Protein AF-A0A5Q0JTI7-F1 (afdb_monomer_lite)

Foldseek 3Di:
DDDPCQVVPADPPGSDDDDDQDPCNVVVVVVVCCCPDPVNVVVVVVCCLQAWDDLCCCVPPVVLVDDPDPDPVVNVVVSVVVGVVVNVVSNVVVVPPDPPDPVVVVVVD

Secondary structure (DSSP, 8-state):
---TTHHHHS-SS-SS------TTHHHHHHHHHHHHSHHHHHHHHHHHHHT---HHHHHHHSSTT----SSHHHHHHHHHHHHHHHHHHHHHHHHT---SSHHHHHTT-

pLDDT: mean 80.87, std 12.33, range [40.19, 95.56]

Structure (mmCIF, N/CA/C/O backbone):
data_AF-A0A5Q0JTI7-F1
#
_entry.id   AF-A0A5Q0JTI7-F1
#
loop_
_atom_site.group_PDB
_atom_site.id
_atom_site.type_symbol
_atom_site.label_atom_id
_atom_site.label_alt_id
_atom_site.label_comp_id
_atom_site.label_asym_id
_atom_site.label_entity_id
_atom_site.label_seq_id
_atom_site.pdbx_PDB_ins_code
_atom_site.Cartn_x
_atom_site.Cartn_y
_atom_site.Cartn_z
_atom_site.occupancy
_atom_site.B_iso_or_equiv
_atom_site.auth_seq_id
_atom_site.auth_comp_id
_atom_site.auth_asym_id
_atom_site.auth_atom_id
_atom_site.pdbx_PDB_model_num
ATOM 1 N N . MET A 1 1 ? -20.198 -16.220 41.646 1.00 50.56 1 MET A N 1
ATOM 2 C CA . MET A 1 1 ? -18.767 -16.552 41.467 1.00 50.56 1 MET A CA 1
ATOM 3 C C . MET A 1 1 ? -18.186 -15.657 40.381 1.00 50.56 1 MET A C 1
ATOM 5 O O . MET A 1 1 ? -18.736 -15.624 39.288 1.00 50.56 1 MET A O 1
ATOM 9 N N . GLY A 1 2 ? -17.176 -14.844 40.704 1.00 77.44 2 GLY A N 1
ATOM 10 C CA . GLY A 1 2 ? -16.607 -13.846 39.788 1.00 77.44 2 GLY A CA 1
ATOM 11 C C . GLY A 1 2 ? -15.638 -14.450 38.767 1.00 77.44 2 GLY A C 1
ATOM 12 O O . GLY A 1 2 ? -14.948 -15.419 39.060 1.00 77.44 2 GLY A O 1
ATOM 13 N N . CYS A 1 3 ? -15.581 -13.871 37.564 1.00 78.50 3 CYS A N 1
ATOM 14 C CA . CYS A 1 3 ? -14.641 -14.278 36.519 1.00 78.50 3 CYS A CA 1
ATOM 15 C C . CYS A 1 3 ? -13.188 -13.935 36.932 1.00 78.50 3 CYS A C 1
ATOM 17 O O . CYS A 1 3 ? -12.906 -12.757 37.172 1.00 78.50 3 CYS A O 1
ATOM 19 N N . PRO A 1 4 ? -12.255 -14.906 36.976 1.00 86.00 4 PRO A N 1
ATOM 20 C CA . PRO A 1 4 ? -10.899 -14.709 37.506 1.00 86.00 4 PRO A CA 1
ATOM 21 C C . PRO A 1 4 ? -10.022 -13.762 36.671 1.00 86.00 4 PRO A C 1
ATOM 23 O O . PRO A 1 4 ? -9.056 -13.209 37.180 1.00 86.00 4 PRO A O 1
ATOM 26 N N . ILE A 1 5 ? -10.375 -13.512 35.406 1.00 86.12 5 ILE A N 1
ATOM 27 C CA . ILE A 1 5 ? -9.639 -12.605 34.507 1.00 86.12 5 ILE A CA 1
ATOM 28 C C . ILE A 1 5 ? -10.282 -11.218 34.388 1.00 86.12 5 ILE A C 1
ATOM 30 O O . ILE A 1 5 ? -9.910 -10.436 33.513 1.00 86.12 5 ILE A O 1
ATOM 34 N N . ARG A 1 6 ? -11.269 -10.893 35.233 1.00 82.50 6 ARG A N 1
ATOM 35 C CA . ARG A 1 6 ? -12.048 -9.648 35.127 1.00 82.50 6 ARG A CA 1
ATOM 36 C C . ARG A 1 6 ? -11.165 -8.397 35.159 1.00 82.50 6 ARG A C 1
ATOM 38 O O . ARG A 1 6 ? -11.383 -7.498 34.353 1.00 82.50 6 ARG A O 1
ATOM 45 N N . SER A 1 7 ? -10.166 -8.369 36.040 1.00 80.94 7 SER A N 1
ATOM 46 C CA . SER A 1 7 ? -9.227 -7.249 36.199 1.00 80.94 7 SER A CA 1
ATOM 47 C C . SER A 1 7 ? -8.299 -7.049 34.996 1.00 80.94 7 SER A C 1
ATOM 49 O O . SER A 1 7 ? -7.917 -5.920 34.716 1.00 80.94 7 SER A O 1
ATOM 51 N N . ALA A 1 8 ? -7.963 -8.120 34.269 1.00 82.69 8 ALA A N 1
ATOM 52 C CA . ALA A 1 8 ? -7.153 -8.054 33.050 1.00 82.69 8 ALA A CA 1
ATOM 53 C C . ALA A 1 8 ? -7.999 -7.793 31.789 1.00 82.69 8 ALA A C 1
ATOM 55 O O . ALA A 1 8 ? -7.517 -7.232 30.808 1.00 82.69 8 ALA A O 1
ATOM 56 N N . CYS A 1 9 ? -9.263 -8.227 31.791 1.00 79.38 9 CYS A N 1
ATOM 57 C CA . CYS A 1 9 ? -10.144 -8.166 30.628 1.00 79.38 9 CYS A CA 1
ATOM 58 C C . CYS A 1 9 ? -10.882 -6.822 30.495 1.00 79.38 9 CYS A C 1
ATOM 60 O O . CYS A 1 9 ? -11.109 -6.375 29.367 1.00 79.38 9 CYS A O 1
ATOM 62 N N . LEU A 1 10 ? -11.273 -6.193 31.610 1.00 82.62 10 LEU A N 1
ATOM 63 C CA . LEU A 1 10 ? -12.051 -4.950 31.635 1.00 82.62 10 LEU A CA 1
ATOM 64 C C . LEU A 1 10 ? -11.167 -3.741 31.958 1.00 82.62 10 LEU A C 1
ATOM 66 O O . LEU A 1 10 ? -10.276 -3.809 32.799 1.00 82.62 10 LEU A O 1
ATOM 70 N N . GLY A 1 11 ? -11.433 -2.617 31.292 1.00 77.81 11 GLY A N 1
ATOM 71 C CA . GLY A 1 11 ? -10.779 -1.345 31.601 1.00 77.81 11 GLY A CA 1
ATOM 72 C C . GLY A 1 11 ? -11.432 -0.647 32.799 1.00 77.81 11 GLY A C 1
ATOM 73 O O . GLY A 1 11 ? -12.533 -1.002 33.209 1.00 77.81 11 GLY A O 1
ATOM 74 N N . LYS A 1 12 ? -10.796 0.408 33.328 1.00 76.38 12 LYS A N 1
ATOM 75 C CA . LYS A 1 12 ? -11.340 1.197 34.456 1.00 76.38 12 LYS A CA 1
ATOM 76 C C . LYS A 1 12 ? -12.730 1.784 34.154 1.00 76.38 12 LYS A C 1
ATOM 78 O O . LYS A 1 12 ? -13.593 1.792 35.025 1.00 76.38 12 LYS A O 1
ATOM 83 N N . SER A 1 13 ? -12.943 2.232 32.916 1.00 75.44 13 SER A N 1
ATOM 84 C CA . SER A 1 13 ? -14.168 2.920 32.480 1.00 75.44 13 SER A CA 1
ATOM 85 C C . SER A 1 13 ? -15.161 2.010 31.748 1.00 75.44 13 SER A C 1
ATOM 87 O O . SER A 1 13 ? -16.359 2.258 31.778 1.00 75.44 13 SER A O 1
ATOM 89 N N . ALA A 1 14 ? -14.683 0.949 31.092 1.00 76.44 14 ALA A N 1
ATOM 90 C CA . ALA A 1 14 ? -15.516 0.015 30.338 1.00 76.44 14 ALA A CA 1
ATOM 91 C C . ALA A 1 14 ? -15.675 -1.290 31.128 1.00 76.44 14 ALA A C 1
ATOM 93 O O . ALA A 1 14 ? -14.827 -2.180 31.058 1.00 76.44 14 ALA A O 1
ATOM 94 N N . GLN A 1 15 ? -16.775 -1.386 31.878 1.00 78.88 15 GLN A N 1
ATOM 95 C CA . GLN A 1 15 ? -17.130 -2.555 32.697 1.00 78.88 15 GLN A CA 1
ATOM 96 C C . GLN A 1 15 ? -17.789 -3.690 31.890 1.00 78.88 15 GLN A C 1
ATOM 98 O O . GLN A 1 15 ? -18.130 -4.735 32.440 1.00 78.88 15 GLN A O 1
ATOM 103 N N . GLU A 1 16 ? -17.945 -3.496 30.580 1.00 79.31 16 GLU A N 1
ATOM 104 C CA . GLU A 1 16 ? -18.552 -4.437 29.643 1.00 79.31 16 GLU A CA 1
ATOM 105 C C . GLU A 1 16 ? -17.838 -4.361 28.285 1.00 79.31 16 GLU A C 1
ATOM 107 O O . GLU A 1 16 ? -17.560 -3.273 27.771 1.00 79.31 16 GLU A O 1
ATOM 112 N N . LYS A 1 17 ? -17.545 -5.521 27.680 1.00 76.12 17 LYS A N 1
ATOM 113 C CA . LYS A 1 17 ? -17.054 -5.593 26.298 1.00 76.12 17 LYS A CA 1
ATOM 114 C C . LYS A 1 17 ? -18.242 -5.631 25.346 1.00 76.12 17 LYS A C 1
ATOM 116 O O . LYS A 1 17 ? -19.026 -6.573 25.378 1.00 76.12 17 LYS A O 1
ATOM 121 N N . LYS A 1 18 ? -18.346 -4.627 24.478 1.00 78.06 18 LYS A N 1
ATOM 122 C CA . LYS A 1 18 ? -19.375 -4.555 23.433 1.00 78.06 18 LYS A CA 1
ATOM 123 C C . LYS A 1 18 ? -18.786 -5.075 22.129 1.00 78.06 18 LYS A C 1
ATOM 125 O O . LYS A 1 18 ? -17.735 -4.610 21.694 1.00 78.06 18 LYS A O 1
ATOM 130 N N . PHE A 1 19 ? -19.447 -6.058 21.530 1.00 79.50 19 PHE A N 1
ATOM 131 C CA . PHE A 1 19 ? -19.089 -6.588 20.222 1.00 79.50 19 PHE A CA 1
ATOM 132 C C . PHE A 1 19 ? -20.225 -6.295 19.251 1.00 79.50 19 PHE A C 1
ATOM 134 O O . PHE A 1 19 ? -21.318 -6.836 19.385 1.00 79.50 19 PHE A O 1
ATOM 141 N N . THR A 1 20 ? -19.959 -5.425 18.282 1.00 81.25 20 THR A N 1
ATOM 142 C CA . THR A 1 20 ? -20.929 -5.078 17.244 1.00 81.25 20 THR A CA 1
ATOM 143 C C . THR A 1 20 ? -20.600 -5.868 15.989 1.00 81.25 20 THR A C 1
ATOM 145 O O . THR A 1 20 ? -19.547 -5.679 15.377 1.00 81.25 20 THR A O 1
ATOM 148 N N . ILE A 1 21 ? -21.503 -6.767 15.608 1.00 83.06 21 ILE A N 1
ATOM 149 C CA . ILE A 1 21 ? -21.418 -7.514 14.355 1.00 83.06 21 ILE A CA 1
ATOM 150 C C . ILE A 1 21 ? -22.110 -6.684 13.283 1.00 83.06 21 ILE A C 1
ATOM 152 O O . ILE A 1 21 ? -23.279 -6.335 13.416 1.00 83.06 21 ILE A O 1
ATOM 156 N N . THR A 1 22 ? -21.385 -6.347 12.222 1.00 87.62 22 THR A N 1
ATOM 157 C CA . THR A 1 22 ? -21.988 -5.717 11.048 1.00 87.62 22 THR A CA 1
ATOM 158 C C . THR A 1 22 ? -22.796 -6.751 10.269 1.00 87.62 22 THR A C 1
ATOM 160 O O . THR A 1 22 ? -22.447 -7.929 10.250 1.00 87.62 22 THR A O 1
ATOM 163 N N . TYR A 1 23 ? -23.848 -6.315 9.574 1.00 91.12 23 TYR A N 1
ATOM 164 C CA . TYR A 1 23 ? -24.658 -7.197 8.722 1.00 91.12 23 TYR A CA 1
ATOM 165 C C . TYR A 1 23 ? -23.798 -8.003 7.725 1.00 91.12 23 TYR A C 1
ATOM 167 O O . TYR A 1 23 ? -24.051 -9.177 7.491 1.00 91.12 23 TYR A O 1
ATOM 175 N N . TYR A 1 24 ? -22.708 -7.405 7.230 1.00 92.00 24 TYR A N 1
ATOM 176 C CA . TYR A 1 24 ? -21.801 -8.004 6.245 1.00 92.00 24 TYR A CA 1
ATOM 177 C C . TYR A 1 24 ? -20.648 -8.835 6.836 1.00 92.00 24 TYR A C 1
ATOM 179 O O . TYR A 1 24 ? -19.611 -9.038 6.196 1.00 92.00 24 TYR A O 1
ATOM 187 N N . LYS A 1 25 ? -20.760 -9.267 8.097 1.00 93.00 25 LYS A N 1
ATOM 188 C CA . LYS A 1 25 ? -19.700 -10.012 8.797 1.00 93.00 25 LYS A CA 1
ATOM 189 C C . LYS A 1 25 ? -19.241 -11.241 8.004 1.00 93.00 25 LYS A C 1
ATOM 191 O O . LYS A 1 25 ? -18.040 -11.460 7.860 1.00 93.00 25 LYS A O 1
ATOM 196 N N . ALA A 1 26 ? -20.182 -11.991 7.433 1.00 93.69 26 ALA A N 1
ATOM 197 C CA . ALA A 1 26 ? -19.892 -13.206 6.675 1.00 93.69 26 ALA A CA 1
ATOM 198 C C . ALA A 1 26 ? -19.101 -12.926 5.383 1.00 93.69 26 ALA A C 1
ATOM 200 O O . ALA A 1 26 ? -18.217 -13.691 4.995 1.00 93.69 26 ALA A O 1
ATOM 201 N N . GLU A 1 27 ? -19.390 -11.825 4.694 1.00 93.81 27 GLU A N 1
ATOM 202 C CA . GLU A 1 27 ? -18.659 -11.343 3.520 1.00 93.81 27 GLU A CA 1
ATOM 203 C C . GLU A 1 27 ? -17.221 -10.974 3.891 1.00 93.81 27 GLU A C 1
ATOM 205 O O . GLU A 1 27 ? -16.279 -11.387 3.203 1.00 93.81 27 GLU A O 1
ATOM 210 N N . TYR A 1 28 ? -17.046 -10.236 4.991 1.00 93.06 28 TYR A N 1
ATOM 211 C CA . TYR A 1 28 ? -15.724 -9.857 5.487 1.00 93.06 28 TYR A CA 1
ATOM 212 C C . TYR A 1 28 ? -14.894 -11.083 5.858 1.00 93.06 28 TYR A C 1
ATOM 214 O O . TYR A 1 28 ? -13.761 -11.210 5.387 1.00 93.06 28 TYR A O 1
ATOM 222 N N . ASP A 1 29 ? -15.463 -12.011 6.624 1.00 94.44 29 ASP A N 1
ATOM 223 C CA . ASP A 1 29 ? -14.756 -13.205 7.089 1.00 94.44 29 ASP A CA 1
ATOM 224 C C . ASP A 1 29 ? -14.361 -14.114 5.907 1.00 94.44 29 ASP A C 1
ATOM 226 O O . ASP A 1 29 ? -13.215 -14.573 5.831 1.00 94.44 29 ASP A O 1
ATOM 230 N N . ARG A 1 30 ? -15.237 -14.274 4.900 1.00 94.56 30 ARG A N 1
ATOM 231 C CA . ARG A 1 30 ? -14.906 -14.965 3.635 1.00 94.56 30 ARG A CA 1
ATOM 232 C C . ARG A 1 30 ? -13.741 -14.304 2.900 1.00 94.56 30 ARG A C 1
ATOM 234 O O . ARG A 1 30 ? -12.842 -14.991 2.407 1.00 94.56 30 ARG A O 1
ATOM 241 N N . ASN A 1 31 ? -13.733 -12.975 2.811 1.00 93.06 31 ASN A N 1
ATOM 242 C CA . ASN A 1 31 ? -12.660 -12.256 2.131 1.00 93.06 31 ASN A CA 1
ATOM 243 C C . ASN A 1 31 ? -11.326 -12.354 2.890 1.00 93.06 31 ASN A C 1
ATOM 245 O O . ASN A 1 31 ? -10.281 -12.533 2.260 1.00 93.06 31 ASN A O 1
ATOM 249 N N . ILE A 1 32 ? -11.360 -12.297 4.224 1.00 93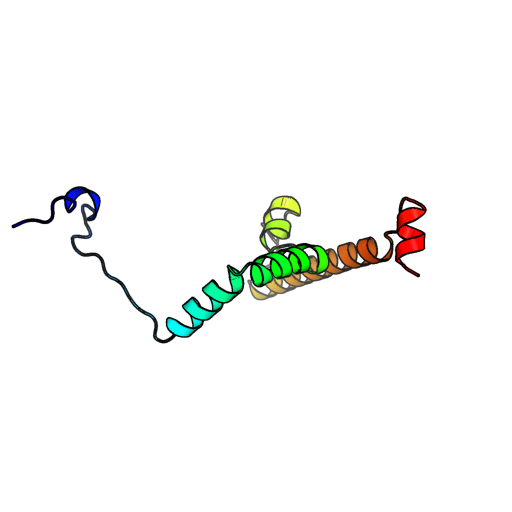.50 32 ILE A N 1
ATOM 250 C CA . ILE A 1 32 ? -10.185 -12.483 5.086 1.00 93.50 32 ILE A CA 1
ATOM 251 C C . ILE A 1 32 ? -9.608 -13.888 4.897 1.00 93.50 32 ILE A C 1
ATOM 253 O O . ILE A 1 32 ? -8.412 -14.027 4.634 1.00 93.50 32 ILE A O 1
ATOM 257 N N . ALA A 1 33 ? -10.449 -14.925 4.945 1.00 95.12 33 ALA A N 1
ATOM 258 C CA . ALA A 1 33 ? -10.024 -16.303 4.710 1.00 95.12 33 ALA A CA 1
ATOM 259 C C . ALA A 1 33 ? -9.380 -16.468 3.321 1.00 95.12 33 ALA A C 1
ATOM 261 O O . ALA A 1 33 ? -8.293 -17.040 3.188 1.00 95.12 33 ALA A O 1
ATOM 262 N N . ARG A 1 34 ? -9.989 -15.880 2.282 1.00 92.94 34 ARG A N 1
ATOM 263 C CA . ARG A 1 34 ? -9.435 -15.868 0.920 1.00 92.94 34 ARG A CA 1
ATOM 264 C C . ARG A 1 34 ? -8.070 -15.180 0.861 1.00 92.94 34 ARG A C 1
ATOM 266 O O . ARG A 1 34 ? -7.147 -15.724 0.253 1.00 92.94 34 ARG A O 1
ATOM 273 N N . ALA A 1 35 ? -7.931 -14.009 1.478 1.00 88.69 35 ALA A N 1
ATOM 274 C CA . ALA A 1 35 ? -6.690 -13.237 1.480 1.00 88.69 35 ALA A CA 1
ATOM 275 C C . ALA A 1 35 ? -5.555 -13.946 2.241 1.00 88.69 35 ALA A C 1
ATOM 277 O O . ALA A 1 35 ? -4.407 -13.903 1.797 1.00 88.69 35 ALA A O 1
ATOM 278 N N . ASN A 1 36 ? -5.883 -14.634 3.339 1.00 92.88 36 ASN A N 1
ATOM 279 C CA . ASN A 1 36 ? -4.924 -15.353 4.182 1.00 92.88 36 ASN A CA 1
ATOM 280 C C . ASN A 1 36 ? -4.554 -16.748 3.651 1.00 92.88 36 ASN A C 1
ATOM 282 O O . ASN A 1 36 ? -3.546 -17.318 4.076 1.00 92.88 36 ASN A O 1
ATOM 286 N N . SER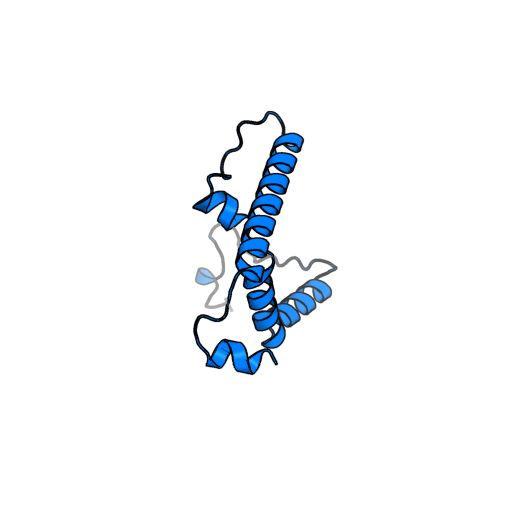 A 1 37 ? -5.313 -17.288 2.693 1.00 95.56 37 SER A N 1
ATOM 287 C CA . SER A 1 37 ? -4.980 -18.553 2.030 1.00 95.56 37 SER A CA 1
ATOM 288 C C . SER A 1 37 ? -3.577 -18.518 1.387 1.00 95.56 37 SER A C 1
ATOM 290 O O . SER A 1 37 ? -3.106 -17.448 0.986 1.00 95.56 37 SER A O 1
ATOM 292 N N . PRO A 1 38 ? -2.881 -19.663 1.232 1.00 95.06 38 PRO A N 1
ATOM 293 C CA . PRO A 1 38 ? -1.570 -19.709 0.572 1.00 95.06 38 PRO A CA 1
ATOM 294 C C . PRO A 1 38 ? -1.586 -19.082 -0.830 1.00 95.06 38 PRO A C 1
ATOM 296 O O . PRO A 1 38 ? -0.742 -18.247 -1.156 1.00 95.06 38 PRO A O 1
ATOM 299 N N . LYS A 1 39 ? -2.616 -19.403 -1.625 1.00 93.69 39 LYS A N 1
ATOM 300 C CA . LYS A 1 39 ? -2.840 -18.817 -2.953 1.00 93.69 39 LYS A CA 1
ATOM 301 C C . LYS A 1 39 ? -3.097 -17.310 -2.872 1.00 93.69 39 LYS A C 1
ATOM 303 O O . LYS A 1 39 ? -2.532 -16.559 -3.661 1.00 93.69 39 LYS A O 1
ATOM 308 N N . GLY A 1 40 ? -3.911 -16.858 -1.917 1.00 92.06 40 GLY A N 1
ATOM 309 C CA . GLY A 1 40 ? -4.193 -15.439 -1.687 1.00 92.06 40 GLY A CA 1
ATOM 310 C C . GLY A 1 40 ? -2.933 -14.641 -1.362 1.00 92.06 40 GLY A C 1
ATOM 311 O O . GLY A 1 40 ? -2.677 -13.616 -1.996 1.00 92.06 40 GLY A O 1
ATOM 312 N N . ARG A 1 41 ? -2.094 -15.154 -0.456 1.00 90.50 41 ARG A N 1
ATOM 313 C CA . ARG A 1 41 ? -0.805 -14.546 -0.094 1.00 90.50 41 ARG A CA 1
ATOM 314 C C . ARG A 1 41 ? 0.159 -14.484 -1.279 1.00 90.50 41 ARG A C 1
ATOM 316 O O . ARG A 1 41 ? 0.717 -13.420 -1.540 1.00 90.50 41 ARG A O 1
ATOM 323 N N . TYR A 1 42 ? 0.294 -15.574 -2.037 1.00 91.06 42 TYR A N 1
ATOM 324 C CA . TYR A 1 42 ? 1.129 -15.604 -3.243 1.00 91.06 42 TYR A CA 1
ATOM 325 C C . TYR A 1 42 ? 0.660 -14.586 -4.295 1.00 91.06 42 TYR A C 1
ATOM 327 O O . TYR A 1 42 ? 1.443 -13.763 -4.773 1.00 91.06 42 TYR A O 1
ATOM 335 N N . MET A 1 43 ? -0.639 -14.580 -4.611 1.00 88.12 43 MET A N 1
ATOM 336 C CA . MET A 1 43 ? -1.210 -13.653 -5.591 1.00 88.12 43 MET A CA 1
ATOM 337 C C . MET A 1 43 ? -1.136 -12.197 -5.123 1.00 88.12 43 MET A C 1
ATOM 339 O O . MET A 1 43 ? -0.930 -11.308 -5.948 1.00 88.12 43 MET A O 1
ATOM 343 N N . LYS A 1 44 ? -1.250 -11.938 -3.814 1.00 84.94 44 LYS A N 1
ATOM 344 C CA . LYS A 1 44 ? -1.019 -10.612 -3.226 1.00 84.94 44 LYS A CA 1
ATOM 345 C C . LYS A 1 44 ? 0.423 -10.158 -3.452 1.00 84.94 44 LYS A C 1
ATOM 347 O O . LYS A 1 44 ? 0.618 -9.055 -3.953 1.00 84.94 44 LYS A O 1
ATOM 352 N N . GLY A 1 45 ? 1.410 -11.008 -3.166 1.00 83.38 45 GLY A N 1
ATOM 353 C CA . GLY A 1 45 ? 2.824 -10.703 -3.410 1.00 83.38 45 GLY A CA 1
ATOM 354 C C . GLY A 1 45 ? 3.122 -10.433 -4.888 1.00 83.38 45 GLY A C 1
ATOM 355 O O . GLY A 1 45 ? 3.784 -9.452 -5.219 1.00 83.38 45 GLY A O 1
ATOM 356 N N . LYS A 1 46 ? 2.551 -11.236 -5.796 1.00 83.19 46 LYS A N 1
ATOM 357 C CA . LYS A 1 46 ? 2.682 -11.029 -7.248 1.00 83.19 46 LYS A CA 1
ATOM 358 C C . LYS A 1 46 ? 2.044 -9.711 -7.706 1.00 83.19 46 LYS A C 1
ATOM 360 O O . LYS A 1 46 ? 2.635 -8.989 -8.493 1.00 83.19 46 LYS A O 1
ATOM 365 N N . ARG A 1 47 ? 0.875 -9.345 -7.170 1.00 76.06 47 ARG A N 1
ATOM 366 C CA . ARG A 1 47 ? 0.242 -8.040 -7.446 1.00 76.06 47 ARG A CA 1
ATOM 367 C C . ARG A 1 47 ? 1.075 -6.871 -6.917 1.00 76.06 47 ARG A C 1
ATOM 369 O O . ARG A 1 47 ? 1.248 -5.884 -7.625 1.00 76.06 47 ARG A O 1
ATOM 376 N N . GLN A 1 48 ? 1.633 -6.999 -5.713 1.00 69.44 48 GLN A N 1
ATOM 377 C CA . GLN A 1 48 ? 2.544 -6.003 -5.138 1.00 69.44 48 GLN A CA 1
ATOM 378 C C . GLN A 1 48 ? 3.826 -5.863 -5.966 1.00 69.44 48 GLN A C 1
ATOM 380 O O . GLN A 1 48 ? 4.355 -4.760 -6.101 1.00 69.44 48 GLN A O 1
ATOM 385 N N . SER A 1 49 ? 4.322 -6.945 -6.574 1.00 67.38 49 SER A N 1
ATOM 386 C CA . SER A 1 49 ? 5.510 -6.892 -7.428 1.00 67.38 49 SER A CA 1
ATOM 387 C C . SER A 1 49 ? 5.232 -6.316 -8.818 1.00 67.38 49 SER A C 1
ATOM 389 O O . SER A 1 49 ? 6.144 -5.724 -9.391 1.00 67.38 49 SER A O 1
ATOM 391 N N . THR A 1 50 ? 3.999 -6.399 -9.332 1.00 68.12 50 THR A N 1
ATOM 392 C CA . THR A 1 50 ? 3.656 -5.899 -10.674 1.00 68.12 50 THR A CA 1
ATOM 393 C C . THR A 1 50 ? 2.995 -4.520 -10.685 1.00 68.12 50 THR A C 1
ATOM 395 O O . THR A 1 50 ? 3.431 -3.673 -11.455 1.00 68.12 50 THR A O 1
ATOM 398 N N . VAL A 1 51 ? 1.970 -4.263 -9.861 1.00 62.38 51 VAL A N 1
ATOM 399 C CA . VAL A 1 51 ? 1.013 -3.161 -10.121 1.00 62.38 51 VAL A CA 1
ATOM 400 C C . VAL A 1 51 ? 0.819 -2.155 -8.979 1.00 62.38 51 VAL A C 1
ATOM 402 O O . VAL A 1 51 ? 0.105 -1.188 -9.190 1.00 62.38 51 VAL A O 1
ATOM 405 N N . GLU A 1 52 ? 1.473 -2.252 -7.814 1.00 59.81 52 GLU A N 1
ATOM 406 C CA . GLU A 1 52 ? 1.277 -1.186 -6.804 1.00 59.81 52 GLU A CA 1
ATOM 407 C C . GLU A 1 52 ? 2.539 -0.688 -6.084 1.00 59.81 52 GLU A C 1
ATOM 409 O O . GLU A 1 52 ? 3.286 -1.494 -5.520 1.00 59.81 52 GLU A O 1
ATOM 414 N N . PRO A 1 53 ? 2.771 0.641 -6.035 1.00 61.44 53 PRO A N 1
ATOM 415 C CA . PRO A 1 53 ? 3.172 1.328 -4.824 1.00 61.44 53 PRO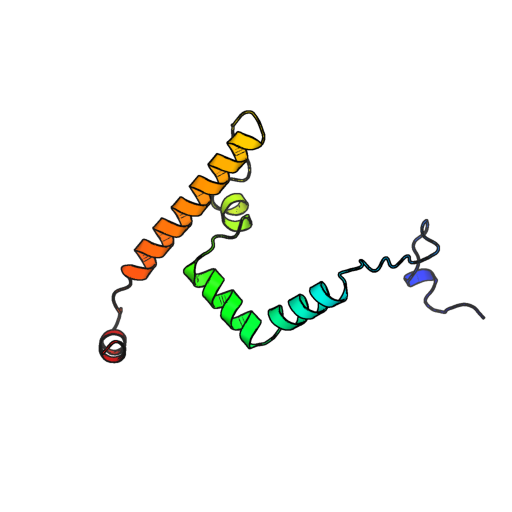 A CA 1
ATOM 416 C C . PRO A 1 53 ? 1.946 1.413 -3.928 1.00 61.44 53 PRO A C 1
ATOM 418 O O . PRO A 1 53 ? 0.900 1.946 -4.296 1.00 61.44 53 PRO A O 1
ATOM 421 N N . VAL A 1 54 ? 2.088 0.909 -2.716 1.00 65.06 54 VAL A N 1
ATOM 422 C CA . VAL A 1 54 ? 1.091 1.152 -1.681 1.00 65.06 54 VAL A CA 1
ATOM 423 C C . VAL A 1 54 ? 1.027 2.666 -1.468 1.00 65.06 54 VAL A C 1
ATOM 425 O O . VAL A 1 54 ? 2.052 3.340 -1.585 1.00 65.06 54 VAL A O 1
ATOM 428 N N . PHE A 1 55 ? -0.136 3.208 -1.105 1.00 69.31 55 PHE A N 1
ATOM 429 C CA . PHE A 1 55 ? -0.255 4.578 -0.586 1.00 69.31 55 PHE A CA 1
ATOM 430 C C . PHE A 1 55 ? 0.908 4.928 0.370 1.00 69.31 55 PHE A C 1
ATOM 432 O O . PHE A 1 55 ? 1.497 5.996 0.264 1.00 69.31 55 PHE A O 1
ATOM 439 N N . GLY A 1 56 ? 1.335 3.957 1.191 1.00 79.25 56 GLY A N 1
ATOM 440 C CA . GLY A 1 56 ? 2.522 4.032 2.044 1.00 79.25 56 GLY A CA 1
ATOM 441 C C . GLY A 1 56 ? 3.847 4.300 1.320 1.00 79.25 56 GLY A C 1
ATOM 442 O O . GLY A 1 56 ? 4.645 5.080 1.810 1.00 79.25 56 GLY A O 1
ATOM 443 N N . THR A 1 57 ? 4.112 3.731 0.141 1.00 82.38 57 THR A N 1
ATOM 444 C CA . THR A 1 57 ? 5.338 4.042 -0.614 1.00 82.38 57 THR A CA 1
ATOM 445 C C . THR A 1 57 ? 5.353 5.489 -1.093 1.00 82.38 57 THR A C 1
ATOM 447 O O . THR A 1 57 ? 6.381 6.159 -0.997 1.00 82.38 57 THR A O 1
ATOM 450 N N . LEU A 1 58 ? 4.210 5.977 -1.582 1.00 85.81 58 LEU A N 1
ATOM 451 C CA . LEU A 1 58 ? 4.074 7.361 -2.029 1.00 85.81 58 LEU A CA 1
ATOM 452 C C . LEU A 1 58 ? 4.271 8.327 -0.854 1.00 85.81 58 LEU A C 1
ATOM 454 O O . LEU A 1 58 ? 5.060 9.268 -0.953 1.00 85.81 58 LEU A O 1
ATOM 458 N N . THR A 1 59 ? 3.602 8.080 0.272 1.00 86.44 59 THR A N 1
ATOM 459 C CA . THR A 1 59 ? 3.648 8.982 1.428 1.00 86.44 59 THR A CA 1
ATOM 460 C C . THR A 1 59 ? 4.958 8.898 2.207 1.00 86.44 59 THR A C 1
ATOM 462 O O . THR A 1 59 ? 5.467 9.937 2.621 1.00 86.44 59 THR A O 1
ATOM 465 N N . GLN A 1 60 ? 5.528 7.700 2.375 1.00 85.69 60 GLN A N 1
ATOM 466 C CA . GLN A 1 60 ? 6.694 7.466 3.232 1.00 85.69 60 GLN A CA 1
ATOM 467 C C . GLN A 1 60 ? 8.037 7.637 2.513 1.00 85.69 60 GLN A C 1
ATOM 469 O O . GLN A 1 60 ? 8.989 8.094 3.137 1.00 85.69 60 GLN A O 1
ATOM 474 N N . PHE A 1 61 ? 8.135 7.298 1.221 1.00 83.44 61 PHE A N 1
ATOM 475 C CA . PHE A 1 61 ? 9.413 7.321 0.486 1.00 83.44 61 PHE A CA 1
ATOM 476 C C . PHE A 1 61 ? 9.458 8.317 -0.676 1.00 83.44 61 PHE A C 1
ATOM 478 O O . PHE A 1 61 ? 10.542 8.630 -1.158 1.00 83.44 61 PHE A O 1
ATOM 485 N N . LEU A 1 62 ? 8.310 8.815 -1.145 1.00 84.75 62 LEU A N 1
ATOM 486 C CA . LEU A 1 62 ? 8.227 9.739 -2.287 1.00 84.75 62 LEU A CA 1
ATOM 487 C C . LEU A 1 62 ? 7.688 11.118 -1.890 1.00 84.75 62 LEU A C 1
ATOM 489 O O . LEU A 1 62 ? 7.228 11.868 -2.745 1.00 84.75 62 LEU A O 1
ATOM 493 N N . ALA A 1 63 ? 7.737 11.439 -0.594 1.00 83.94 63 ALA A N 1
ATOM 494 C CA . ALA A 1 63 ? 7.339 12.727 -0.026 1.00 83.94 63 ALA A CA 1
ATOM 495 C C . ALA A 1 63 ? 5.897 13.178 -0.355 1.00 83.94 63 ALA A C 1
ATOM 497 O O . ALA A 1 63 ? 5.554 14.338 -0.149 1.00 83.94 63 ALA A O 1
ATOM 498 N N . MET A 1 64 ? 5.006 12.268 -0.772 1.00 87.44 64 MET A N 1
ATOM 499 C CA . MET A 1 64 ? 3.589 12.579 -1.035 1.00 87.44 64 MET A CA 1
ATOM 500 C C . MET A 1 64 ? 2.743 12.676 0.248 1.00 87.44 64 MET A C 1
ATOM 502 O O . MET A 1 64 ? 1.517 12.693 0.182 1.00 87.44 64 MET A O 1
ATOM 506 N N . GLY A 1 65 ? 3.371 12.723 1.430 1.00 85.44 65 GLY A N 1
ATOM 507 C CA . GLY A 1 65 ? 2.685 12.923 2.711 1.00 85.44 65 GLY A CA 1
ATOM 508 C C . GLY A 1 65 ? 2.089 14.328 2.877 1.00 85.44 65 GLY A C 1
ATOM 509 O O . GLY A 1 65 ? 1.146 14.501 3.644 1.00 85.44 65 GLY A O 1
ATOM 510 N N . LYS A 1 66 ? 2.595 15.321 2.132 1.00 88.12 66 LYS A N 1
ATOM 511 C CA . LYS A 1 66 ? 2.062 16.688 2.090 1.00 88.12 66 LYS A CA 1
ATOM 512 C C . LYS A 1 66 ? 1.992 17.167 0.642 1.00 88.12 66 LYS A C 1
ATOM 514 O O . LYS A 1 66 ? 3.003 17.195 -0.050 1.00 88.12 66 LYS A O 1
ATOM 519 N N . VAL A 1 67 ? 0.804 17.574 0.204 1.00 89.50 67 VAL A N 1
ATOM 520 C CA . VAL A 1 67 ? 0.567 18.142 -1.130 1.00 89.50 67 VAL A CA 1
ATOM 521 C C . VAL A 1 67 ? 0.110 19.586 -0.955 1.00 89.50 67 VAL A C 1
ATOM 523 O O . VAL A 1 67 ? -0.853 19.849 -0.240 1.00 89.50 67 VAL A O 1
ATOM 526 N N . ASN A 1 68 ? 0.801 20.530 -1.595 1.00 89.44 68 ASN A N 1
ATOM 527 C CA . ASN A 1 68 ? 0.521 21.965 -1.474 1.00 89.44 68 ASN A CA 1
ATOM 528 C C . ASN A 1 68 ? -0.595 22.400 -2.440 1.00 89.44 68 ASN A C 1
ATOM 530 O O . ASN A 1 68 ? -0.404 23.284 -3.270 1.00 89.44 68 ASN A O 1
ATOM 534 N N . THR A 1 69 ? -1.752 21.743 -2.368 1.00 89.94 69 THR A N 1
ATOM 535 C CA . THR A 1 69 ? -2.934 22.071 -3.177 1.00 89.94 69 THR A CA 1
ATOM 536 C C . THR A 1 69 ? -4.097 22.468 -2.285 1.00 89.94 69 THR A C 1
ATOM 538 O O . THR A 1 69 ? -4.320 21.867 -1.236 1.00 89.94 69 THR A O 1
ATOM 541 N N . LEU A 1 70 ? -4.863 23.469 -2.714 1.00 91.00 70 LEU A N 1
ATOM 542 C CA . LEU A 1 70 ? -6.073 23.886 -2.016 1.00 91.00 70 LEU A CA 1
ATOM 543 C C . LEU A 1 70 ? -7.211 22.902 -2.322 1.00 91.00 70 LEU A C 1
ATOM 545 O O . LEU A 1 70 ? -7.556 22.671 -3.480 1.00 91.00 70 LEU A O 1
ATOM 549 N N . GLY A 1 71 ? -7.803 22.338 -1.269 1.00 93.69 71 GLY A N 1
ATOM 550 C CA . GLY A 1 71 ? -8.970 21.462 -1.360 1.00 93.69 71 GLY A CA 1
ATOM 551 C C . GLY A 1 71 ? -8.655 19.976 -1.578 1.00 93.69 71 GLY A C 1
ATOM 552 O O . GLY A 1 71 ? -7.720 19.585 -2.276 1.00 93.69 71 GLY A O 1
ATOM 553 N N . LEU A 1 72 ? -9.505 19.124 -0.996 1.00 91.50 72 LEU A N 1
ATOM 554 C CA . LEU A 1 72 ? -9.354 17.662 -1.017 1.00 91.50 72 LEU A CA 1
ATOM 555 C C . LEU A 1 72 ? -9.415 17.077 -2.434 1.00 91.50 72 LEU A C 1
ATOM 557 O O . LEU A 1 72 ? -8.677 16.148 -2.760 1.00 91.50 72 LEU A O 1
ATOM 561 N N . ALA A 1 73 ? -10.264 17.643 -3.295 1.00 93.88 73 ALA A N 1
ATOM 562 C CA . ALA A 1 73 ? -10.432 17.169 -4.665 1.00 93.88 73 ALA A CA 1
ATOM 563 C C . ALA A 1 73 ? -9.131 17.273 -5.477 1.00 93.88 73 ALA A C 1
ATOM 565 O O . ALA A 1 73 ? -8.801 16.363 -6.237 1.00 93.88 73 ALA A O 1
ATOM 566 N N . GLN A 1 74 ? -8.370 18.356 -5.299 1.00 91.56 74 GLN A N 1
ATOM 567 C CA . GLN A 1 74 ? -7.126 18.570 -6.033 1.00 91.56 74 GLN A CA 1
ATOM 568 C C . GLN A 1 74 ? -5.989 17.695 -5.491 1.00 91.56 74 GLN A C 1
ATOM 570 O O . GLN A 1 74 ? -5.250 17.098 -6.277 1.00 91.56 74 GLN A O 1
ATOM 575 N N . THR A 1 75 ? -5.910 17.535 -4.166 1.00 91.31 75 THR A N 1
ATOM 576 C CA . THR A 1 75 ? -4.962 16.616 -3.519 1.00 91.31 75 THR A CA 1
ATOM 577 C C . THR A 1 75 ? -5.152 15.182 -4.014 1.00 91.31 75 THR A C 1
ATOM 579 O O . THR A 1 75 ? -4.175 14.517 -4.360 1.00 91.31 75 THR A O 1
ATOM 582 N N . ASN A 1 76 ? -6.402 14.722 -4.137 1.00 90.06 76 ASN A N 1
ATOM 583 C CA . ASN A 1 76 ? -6.707 13.387 -4.658 1.00 90.06 76 ASN A CA 1
ATOM 584 C C . ASN A 1 76 ? -6.235 13.208 -6.105 1.00 90.06 76 ASN A C 1
ATOM 586 O O . ASN A 1 76 ? -5.603 12.201 -6.422 1.00 90.06 76 ASN A O 1
ATOM 590 N N . LYS A 1 77 ? -6.470 14.195 -6.981 1.00 92.12 77 LYS A N 1
ATOM 591 C CA . LYS A 1 77 ? -5.971 14.151 -8.367 1.00 92.12 77 LYS A CA 1
ATOM 592 C C . LYS A 1 77 ? -4.448 14.029 -8.409 1.00 92.12 77 LYS A C 1
ATOM 594 O O . LYS A 1 77 ? -3.928 13.177 -9.123 1.00 92.12 77 LYS A O 1
ATOM 599 N N . CYS A 1 78 ? -3.738 14.834 -7.618 1.00 90.75 78 CYS A N 1
ATOM 600 C CA . CYS A 1 78 ? -2.278 14.783 -7.531 1.00 90.75 78 CYS A CA 1
ATOM 601 C C . CYS A 1 78 ? -1.783 13.412 -7.042 1.00 90.75 78 CYS A C 1
ATOM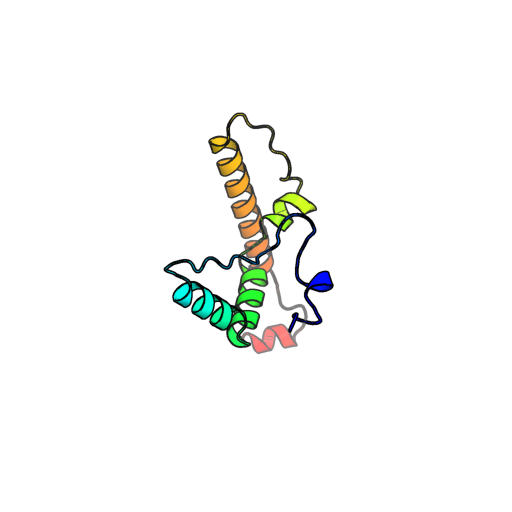 603 O O . CYS A 1 78 ? -0.907 12.816 -7.668 1.00 90.75 78 CYS A O 1
ATOM 605 N N . MET A 1 79 ? -2.402 12.865 -5.992 1.00 89.75 79 MET A N 1
ATOM 606 C CA . MET A 1 79 ? -2.070 11.538 -5.471 1.00 89.75 79 MET A CA 1
ATOM 607 C C . MET A 1 79 ? -2.263 10.438 -6.526 1.00 89.75 79 MET A C 1
ATOM 609 O O . MET A 1 79 ? -1.374 9.607 -6.720 1.00 89.75 79 MET A O 1
ATOM 613 N N . HIS A 1 80 ? -3.387 10.453 -7.250 1.00 88.62 80 HIS A N 1
ATOM 614 C CA . HIS A 1 80 ? -3.653 9.479 -8.310 1.00 88.62 80 HIS A CA 1
ATOM 615 C C . HIS A 1 80 ? -2.679 9.610 -9.485 1.00 88.62 80 HIS A C 1
ATOM 617 O O . HIS A 1 80 ? -2.185 8.592 -9.967 1.00 88.62 80 HIS A O 1
ATOM 623 N N . MET A 1 81 ? -2.346 10.832 -9.911 1.00 91.25 81 MET A N 1
ATOM 624 C CA . MET A 1 81 ? -1.341 11.049 -10.957 1.00 91.25 81 MET A CA 1
ATOM 625 C C . MET A 1 81 ? 0.023 10.479 -1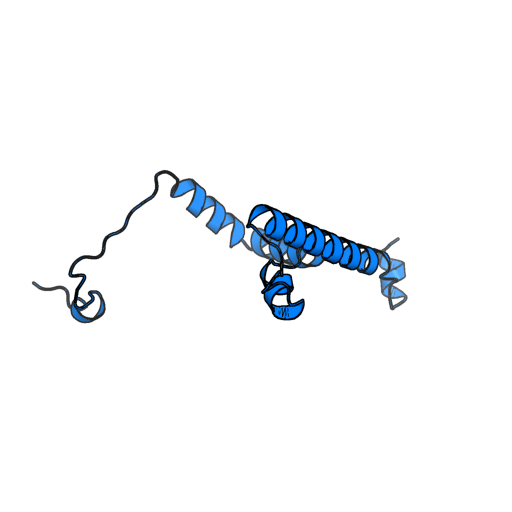0.554 1.00 91.25 81 MET A C 1
ATOM 627 O O . MET A 1 81 ? 0.624 9.732 -11.328 1.00 91.25 81 MET A O 1
ATOM 631 N N . SER A 1 82 ? 0.484 10.753 -9.331 1.00 89.75 82 SER A N 1
ATOM 632 C CA . SER A 1 82 ? 1.749 10.215 -8.816 1.00 89.75 82 SER A CA 1
ATOM 633 C C . SER A 1 82 ? 1.742 8.685 -8.734 1.00 89.75 82 SER A C 1
ATOM 635 O O . SER A 1 82 ? 2.729 8.041 -9.098 1.00 89.75 82 SER A O 1
ATOM 637 N N . ALA A 1 83 ? 0.625 8.084 -8.312 1.00 87.94 83 ALA A N 1
ATOM 638 C CA . ALA A 1 83 ? 0.464 6.631 -8.278 1.00 87.94 83 ALA A CA 1
ATOM 639 C C . ALA A 1 83 ? 0.558 6.007 -9.681 1.00 87.94 83 ALA A C 1
ATOM 641 O O . ALA A 1 83 ? 1.279 5.024 -9.877 1.00 87.94 83 ALA A O 1
ATOM 642 N N . ILE A 1 84 ? -0.119 6.603 -10.669 1.00 88.12 84 ILE A N 1
ATOM 643 C CA . ILE A 1 84 ? -0.073 6.162 -12.070 1.00 88.12 84 ILE A CA 1
ATOM 644 C C . ILE A 1 84 ? 1.351 6.292 -12.618 1.00 88.12 84 ILE A C 1
ATOM 646 O O . ILE A 1 84 ? 1.877 5.329 -13.172 1.00 88.12 84 ILE A O 1
ATOM 650 N N . ALA A 1 85 ? 2.009 7.434 -12.416 1.00 89.81 85 ALA A N 1
ATOM 651 C CA . ALA A 1 85 ? 3.370 7.668 -12.895 1.00 89.81 85 ALA A CA 1
ATOM 652 C C . ALA A 1 85 ? 4.374 6.659 -12.310 1.00 89.81 85 ALA A C 1
ATOM 654 O O . ALA A 1 85 ? 5.209 6.112 -13.036 1.00 89.81 85 ALA A O 1
ATOM 655 N N . TYR A 1 86 ? 4.269 6.351 -11.013 1.00 87.12 86 TYR A N 1
ATOM 656 C CA . TYR A 1 86 ? 5.099 5.319 -10.393 1.00 87.12 86 TYR A CA 1
ATOM 657 C C . TYR A 1 86 ? 4.837 3.939 -11.007 1.00 87.12 86 TYR A C 1
ATOM 659 O O . TYR A 1 86 ? 5.785 3.206 -11.304 1.00 87.12 86 TYR A O 1
ATOM 667 N N . ASN A 1 87 ? 3.568 3.585 -11.220 1.00 83.81 87 ASN A N 1
ATOM 668 C CA . ASN A 1 87 ? 3.197 2.322 -11.854 1.00 83.81 87 ASN A CA 1
ATOM 669 C C . ASN A 1 87 ? 3.752 2.209 -13.275 1.00 83.81 87 ASN A C 1
ATOM 671 O O . ASN A 1 87 ? 4.328 1.176 -13.618 1.00 83.81 87 ASN A O 1
ATOM 675 N N . LEU A 1 88 ? 3.673 3.278 -14.068 1.00 86.06 88 LEU A N 1
ATOM 676 C CA . LEU A 1 88 ? 4.249 3.331 -15.412 1.00 86.06 88 LEU A CA 1
ATOM 677 C C . LEU A 1 88 ? 5.773 3.155 -15.384 1.00 86.06 88 LEU A C 1
ATOM 679 O O . LEU A 1 88 ? 6.303 2.304 -16.098 1.00 86.06 88 LEU A O 1
ATOM 683 N N . LYS A 1 89 ? 6.483 3.873 -14.503 1.00 85.62 89 LYS A N 1
ATOM 684 C CA . LYS A 1 89 ? 7.936 3.705 -14.311 1.00 85.62 89 LYS A CA 1
ATOM 685 C C . LYS A 1 89 ? 8.295 2.255 -13.970 1.00 85.62 89 LYS A C 1
ATOM 687 O O . LYS A 1 89 ? 9.251 1.696 -14.509 1.00 85.62 89 LYS A O 1
ATOM 692 N N . LYS A 1 90 ? 7.533 1.633 -13.069 1.00 81.00 90 LYS A N 1
ATOM 693 C CA . LYS A 1 90 ? 7.733 0.240 -12.655 1.00 81.00 90 LYS A CA 1
ATOM 694 C C . LYS A 1 90 ? 7.483 -0.737 -13.804 1.00 81.00 90 LYS A C 1
ATOM 696 O O . LYS A 1 90 ? 8.271 -1.663 -13.977 1.00 81.00 90 LYS A O 1
ATOM 701 N N . TYR A 1 91 ? 6.441 -0.502 -14.599 1.00 81.31 91 TYR A N 1
ATOM 702 C CA . TYR A 1 91 ? 6.109 -1.303 -15.774 1.00 81.31 91 TYR A CA 1
ATOM 703 C C . TYR A 1 91 ? 7.205 -1.233 -16.845 1.00 81.31 91 TYR A C 1
ATOM 705 O O . TYR A 1 91 ? 7.684 -2.270 -17.299 1.00 81.31 91 TYR A O 1
ATOM 713 N N . ILE A 1 92 ? 7.693 -0.032 -17.169 1.00 85.00 92 ILE A N 1
ATOM 714 C CA . ILE A 1 92 ? 8.808 0.164 -18.112 1.00 85.00 92 ILE A CA 1
ATOM 715 C C . ILE A 1 92 ? 10.057 -0.598 -17.641 1.00 85.00 92 ILE A C 1
ATOM 717 O O . ILE A 1 92 ? 10.702 -1.300 -18.419 1.00 85.00 92 ILE A O 1
ATOM 721 N N . ASN A 1 93 ? 10.375 -0.527 -16.347 1.00 77.44 93 ASN A N 1
ATOM 722 C CA . ASN A 1 93 ? 11.506 -1.258 -15.774 1.00 77.44 93 ASN A CA 1
ATOM 723 C C . ASN A 1 93 ? 11.285 -2.773 -15.696 1.00 77.44 93 ASN A C 1
ATOM 725 O O . ASN A 1 93 ? 12.259 -3.507 -15.571 1.00 77.44 93 ASN A O 1
ATOM 729 N N . PHE A 1 94 ? 10.041 -3.252 -15.725 1.00 75.12 94 PHE A N 1
ATOM 730 C CA . PHE A 1 94 ? 9.722 -4.677 -15.785 1.00 75.12 94 PHE A CA 1
ATOM 731 C C . PHE A 1 94 ? 9.929 -5.228 -17.199 1.00 75.12 94 PHE A C 1
ATOM 733 O O . PHE A 1 94 ? 10.616 -6.235 -17.349 1.00 75.12 94 PHE A O 1
ATOM 740 N N . VAL A 1 95 ? 9.413 -4.533 -18.219 1.00 71.81 95 VAL A N 1
ATOM 741 C CA . VAL A 1 95 ? 9.545 -4.921 -19.636 1.00 71.81 95 VAL A CA 1
ATOM 742 C C . VAL A 1 95 ? 11.011 -4.936 -20.080 1.00 71.81 95 VAL A C 1
ATOM 744 O O . VAL A 1 95 ? 11.436 -5.834 -20.799 1.00 71.81 95 VAL A O 1
ATOM 747 N N . ASN A 1 96 ? 11.820 -3.992 -19.594 1.00 67.44 96 ASN A N 1
ATOM 748 C CA . ASN A 1 96 ? 13.234 -3.882 -19.961 1.00 67.44 96 ASN A CA 1
ATOM 749 C C . ASN A 1 96 ? 14.178 -4.840 -19.206 1.00 67.44 96 ASN A C 1
ATOM 751 O O . ASN A 1 96 ? 15.397 -4.756 -19.389 1.00 67.44 96 ASN A O 1
ATOM 755 N N . LYS A 1 97 ? 13.676 -5.755 -18.360 1.00 62.91 97 LYS A N 1
ATOM 756 C CA . LYS A 1 97 ? 14.524 -6.774 -17.715 1.00 62.91 97 LYS A CA 1
ATOM 757 C C . LYS A 1 97 ? 14.969 -7.814 -18.740 1.00 62.91 97 LYS A C 1
ATOM 759 O O . LYS A 1 97 ? 14.387 -8.889 -18.845 1.00 62.91 97 LYS A O 1
ATOM 764 N N . LYS A 1 98 ? 16.048 -7.508 -19.459 1.00 59.56 98 LYS A N 1
ATOM 765 C CA . LYS A 1 98 ? 16.788 -8.505 -20.234 1.00 59.56 98 LYS A CA 1
ATOM 766 C C . LYS A 1 98 ? 17.334 -9.569 -19.268 1.00 59.56 98 LYS A C 1
ATOM 768 O O . LYS A 1 98 ? 17.815 -9.204 -18.186 1.00 59.56 98 LYS A O 1
ATOM 773 N N . PRO A 1 99 ? 17.249 -10.865 -19.605 1.00 60.88 99 PRO A N 1
ATOM 774 C CA . PRO A 1 99 ? 17.828 -11.917 -18.781 1.00 60.88 99 PRO A CA 1
ATOM 775 C C . PRO A 1 99 ? 19.321 -11.639 -18.578 1.00 60.88 99 PRO A C 1
ATOM 777 O O . PRO A 1 99 ? 20.069 -11.440 -19.530 1.00 60.88 99 PRO A O 1
ATOM 780 N N . LYS A 1 100 ? 19.749 -11.581 -17.313 1.00 62.56 100 LYS A N 1
ATOM 781 C CA . LYS A 1 100 ? 21.146 -11.295 -16.942 1.00 62.56 100 LYS A CA 1
ATOM 782 C C . LYS A 1 100 ? 22.083 -12.483 -17.181 1.00 62.56 100 LYS A C 1
ATOM 784 O O . LYS A 1 100 ? 23.291 -12.330 -17.055 1.00 62.56 100 LYS A O 1
ATOM 789 N N . SER A 1 101 ? 21.537 -13.659 -17.486 1.00 67.06 101 SER A N 1
ATOM 790 C CA . SER A 1 101 ? 22.299 -14.866 -17.789 1.00 67.06 101 SER A CA 1
ATOM 791 C C . SER A 1 101 ? 21.664 -15.634 -18.945 1.00 67.06 101 SER A C 1
ATOM 793 O O . SER A 1 101 ? 20.464 -15.526 -19.202 1.00 67.06 101 SER A O 1
ATOM 795 N N . ILE A 1 102 ? 22.485 -16.450 -19.603 1.00 60.62 102 ILE A N 1
ATOM 796 C CA . ILE A 1 102 ? 22.108 -17.297 -20.740 1.00 60.62 102 ILE A CA 1
ATOM 797 C C . ILE A 1 102 ? 20.972 -18.266 -20.350 1.00 60.62 102 ILE A C 1
ATOM 799 O O . ILE A 1 102 ? 20.050 -18.487 -21.129 1.00 60.62 102 ILE A O 1
ATOM 803 N N . ALA A 1 103 ? 20.951 -18.748 -19.100 1.00 60.91 103 ALA A N 1
ATOM 804 C CA . ALA A 1 103 ? 19.872 -19.590 -18.572 1.00 60.91 103 ALA A CA 1
ATOM 805 C C . ALA A 1 103 ? 18.501 -18.881 -18.556 1.00 60.91 103 ALA A C 1
ATOM 807 O O . ALA A 1 103 ? 17.469 -19.515 -18.764 1.00 60.91 103 ALA A O 1
ATOM 808 N N . GLY A 1 104 ? 18.480 -17.559 -18.350 1.00 60.34 104 GLY A N 1
AT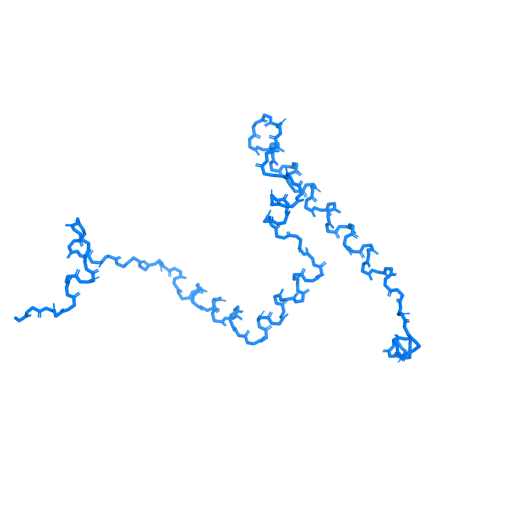OM 809 C CA . GLY A 1 104 ? 17.256 -16.759 -18.425 1.00 60.34 104 GLY A CA 1
ATOM 810 C C . GLY A 1 104 ? 16.782 -16.478 -19.854 1.00 60.34 104 GLY A C 1
ATOM 811 O O . GLY A 1 104 ? 15.625 -16.119 -20.025 1.00 60.34 104 GLY A O 1
ATOM 812 N N . VAL A 1 105 ? 17.648 -16.630 -20.864 1.00 57.06 105 VAL A N 1
ATOM 813 C CA . VAL A 1 105 ? 17.275 -16.534 -22.288 1.00 57.06 105 VAL A CA 1
ATOM 814 C C . VAL A 1 105 ? 16.636 -17.843 -22.752 1.00 57.06 105 VAL A C 1
ATOM 816 O O . VAL A 1 105 ? 15.604 -17.813 -23.408 1.00 57.06 105 VAL A O 1
ATOM 819 N N . ILE A 1 106 ? 17.212 -18.986 -22.364 1.00 54.59 106 ILE A N 1
ATOM 820 C CA . ILE A 1 106 ? 16.760 -20.323 -22.789 1.00 54.59 106 ILE A CA 1
ATOM 821 C C . ILE A 1 106 ? 15.374 -20.675 -22.220 1.00 54.59 106 ILE A C 1
ATOM 823 O O . ILE A 1 106 ? 14.591 -21.320 -22.896 1.00 54.59 106 ILE A O 1
ATOM 827 N N . CYS A 1 107 ? 15.036 -20.216 -21.011 1.00 49.81 107 CYS A N 1
ATOM 828 C CA . CYS A 1 107 ? 13.744 -20.497 -20.361 1.00 49.81 107 CYS A CA 1
ATOM 829 C C . CYS A 1 107 ? 12.564 -19.658 -20.912 1.00 49.81 107 CYS A C 1
ATOM 831 O O . CYS A 1 107 ? 11.426 -19.822 -20.476 1.00 49.81 107 CYS A O 1
ATOM 833 N N . VAL A 1 108 ? 12.828 -18.711 -21.820 1.00 49.41 108 VAL A N 1
ATOM 834 C CA . VAL A 1 108 ? 11.803 -17.842 -22.435 1.00 49.41 108 VAL A CA 1
ATOM 835 C C . VAL A 1 108 ? 11.402 -18.335 -23.839 1.00 49.41 108 VAL A C 1
ATOM 837 O O . VAL A 1 108 ? 10.468 -17.784 -24.419 1.00 49.41 108 VAL A O 1
ATOM 840 N N . PHE A 1 109 ? 12.061 -19.380 -24.355 1.00 40.19 109 PHE A N 1
ATOM 841 C CA . PHE A 1 109 ? 11.698 -20.081 -25.591 1.00 40.19 109 PHE A CA 1
ATOM 842 C C . PHE A 1 109 ? 10.969 -21.394 -25.303 1.00 40.19 109 PHE A C 1
ATOM 844 O O . PHE A 1 109 ? 11.323 -22.060 -24.304 1.00 40.19 109 PHE A O 1
#

Radius of gyration: 23.47 Å; chains: 1; bounding box: 47×44×67 Å

Sequence (109 aa):
MGCPIRSACLGKSAQEKKFTITYYKAEYDRNIARANSPKGRYMKGKRQSTVEPVFGTLTQFLAMGKVNTLGLAQTNKCMHMSAIAYNLKKYINFVNKKPKSIAGVICVF